Protein AF-A0AAW8H2Y0-F1 (afdb_monomer_lite)

Sequence (176 aa):
FNEPEAVLILVKSDETHNHSVLFNRVRDLTAEIWFGRRLGQDAAPEKLGVDRALPFDEIDEQLHLLFNGLDVVYHAQGEYAYADQIVYSALDILRRGFRKNLRAPATLTDWRPWLHEMRLFKSAEEIEAIRRAGEISAMAHTRAMQKCRPGMFEYQLEGEILHEFIRHGARFPAYN

Foldseek 3Di:
DDDPLKDKDWDDPDPVDIFIEMADAAFDPVCCVPPNGDCHFVNCCVVVVGPGYDHSVCLLVCVLVSQFPDQEDADQPPPDPVRNVSVVSSQVCQVVCVVVVGHGHPYYHHCCVVVVVVVVDDDPVRVVVVVLVVVLQVVLVVQLVVPDDPPDDPVVSVVSSCVSCVVSVNNDDPDD

Structure (mmCIF, N/CA/C/O backbone):
data_AF-A0AAW8H2Y0-F1
#
_entry.id   AF-A0AAW8H2Y0-F1
#
loop_
_atom_site.group_PDB
_atom_site.id
_atom_site.type_symbol
_atom_site.label_atom_id
_atom_site.label_alt_id
_atom_site.label_comp_id
_atom_site.label_asym_id
_atom_site.label_entity_id
_atom_site.label_seq_id
_atom_site.pdbx_PDB_ins_code
_atom_site.Cartn_x
_atom_site.Cartn_y
_atom_site.Cartn_z
_atom_site.occupancy
_atom_site.B_iso_or_equiv
_atom_site.auth_seq_id
_atom_site.auth_comp_id
_atom_site.auth_asym_id
_atom_site.auth_atom_id
_atom_site.pdbx_PDB_model_num
ATOM 1 N N . PHE A 1 1 ? -0.753 -6.568 2.310 1.00 94.69 1 PHE A N 1
ATOM 2 C CA . PHE A 1 1 ? 0.708 -6.527 2.517 1.00 94.69 1 PHE A CA 1
ATOM 3 C C . PHE A 1 1 ? 1.016 -5.321 3.404 1.00 94.69 1 PHE A C 1
ATOM 5 O O . PHE A 1 1 ? 0.457 -4.271 3.130 1.00 94.69 1 PHE A O 1
ATOM 12 N N . ASN A 1 2 ? 1.761 -5.483 4.505 1.00 95.12 2 ASN A N 1
ATOM 13 C CA . ASN A 1 2 ? 1.917 -4.454 5.553 1.00 95.12 2 ASN A CA 1
ATOM 14 C C . ASN A 1 2 ? 3.390 -4.291 5.973 1.00 95.12 2 ASN A C 1
ATOM 16 O O . ASN A 1 2 ? 3.714 -4.329 7.158 1.00 95.12 2 ASN A O 1
ATOM 20 N N . GLU A 1 3 ? 4.287 -4.194 4.994 1.00 95.81 3 GLU A N 1
ATOM 21 C CA . GLU A 1 3 ? 5.706 -3.918 5.220 1.00 95.81 3 GLU A CA 1
ATOM 22 C C . GLU A 1 3 ? 6.112 -2.618 4.504 1.00 95.81 3 GLU A C 1
ATOM 24 O O . GLU A 1 3 ? 5.585 -2.349 3.422 1.00 95.81 3 GLU A O 1
ATOM 29 N N . PRO A 1 4 ? 7.024 -1.814 5.086 1.00 95.62 4 PRO A N 1
ATOM 30 C CA . PRO A 1 4 ? 7.624 -0.667 4.406 1.00 95.62 4 PRO A CA 1
ATOM 31 C C . PRO A 1 4 ? 8.641 -1.121 3.345 1.00 95.62 4 PRO A C 1
ATOM 33 O O . PRO A 1 4 ? 8.945 -2.312 3.253 1.00 95.62 4 PRO A O 1
ATOM 36 N N . GLU A 1 5 ? 9.198 -0.158 2.598 1.00 96.44 5 GLU A N 1
ATOM 37 C CA . GLU A 1 5 ? 10.197 -0.401 1.538 1.00 96.44 5 GLU A CA 1
ATOM 38 C C . GLU A 1 5 ? 9.694 -1.434 0.528 1.00 96.44 5 GLU A C 1
ATOM 40 O O . GLU A 1 5 ? 10.246 -2.524 0.347 1.00 96.44 5 GLU A O 1
ATOM 45 N N . ALA A 1 6 ? 8.565 -1.089 -0.089 1.00 97.94 6 ALA A N 1
ATOM 46 C CA . ALA A 1 6 ? 7.944 -1.915 -1.098 1.00 97.94 6 ALA A CA 1
ATOM 47 C C . ALA A 1 6 ? 7.206 -1.091 -2.149 1.00 97.94 6 ALA A C 1
ATOM 49 O O . ALA A 1 6 ? 6.600 -0.065 -1.839 1.00 97.94 6 ALA A O 1
ATOM 50 N N . VAL A 1 7 ? 7.235 -1.574 -3.389 1.00 98.31 7 VAL A N 1
ATOM 51 C CA . VAL A 1 7 ? 6.603 -0.937 -4.549 1.00 98.31 7 VAL A CA 1
ATOM 52 C C . VAL A 1 7 ? 5.968 -2.018 -5.413 1.00 98.31 7 VAL A C 1
ATOM 54 O O . VAL A 1 7 ? 6.638 -2.964 -5.816 1.00 98.31 7 VAL A O 1
ATOM 57 N N . LEU A 1 8 ? 4.678 -1.874 -5.713 1.00 98.56 8 LEU A N 1
ATOM 58 C CA . LEU A 1 8 ? 3.986 -2.717 -6.686 1.00 98.56 8 LEU A CA 1
ATOM 59 C C . LEU A 1 8 ? 4.024 -2.042 -8.058 1.00 98.56 8 LEU A C 1
ATOM 61 O O . LEU A 1 8 ? 3.570 -0.909 -8.205 1.00 98.56 8 LEU A O 1
ATOM 65 N N . ILE A 1 9 ? 4.517 -2.762 -9.060 1.00 98.19 9 ILE A N 1
ATOM 66 C CA . ILE A 1 9 ? 4.506 -2.359 -10.463 1.00 98.19 9 ILE A CA 1
ATOM 67 C C . ILE A 1 9 ? 3.529 -3.259 -11.213 1.00 98.19 9 ILE A C 1
ATOM 69 O O . ILE A 1 9 ? 3.671 -4.480 -11.207 1.00 98.19 9 ILE A O 1
ATOM 73 N N . LEU A 1 10 ? 2.547 -2.651 -11.874 1.00 98.31 10 LEU A N 1
ATOM 74 C CA . LEU A 1 10 ? 1.628 -3.334 -12.780 1.00 98.31 10 LEU A CA 1
ATOM 75 C C . LEU A 1 10 ? 1.994 -2.947 -14.211 1.00 98.31 10 LEU A C 1
ATOM 77 O O . LEU A 1 10 ? 1.922 -1.774 -14.579 1.00 98.31 10 LEU A O 1
ATOM 81 N N . VAL A 1 11 ? 2.406 -3.928 -15.008 1.00 97.88 11 VAL A N 1
ATOM 82 C CA . VAL A 1 11 ? 2.836 -3.728 -16.392 1.00 97.88 11 VAL A CA 1
ATOM 83 C C . VAL A 1 11 ? 1.761 -4.273 -17.319 1.00 97.88 11 VAL A C 1
ATOM 85 O O . VAL A 1 11 ? 1.481 -5.469 -17.318 1.00 97.88 11 VAL A O 1
ATOM 88 N N . LYS A 1 12 ? 1.180 -3.400 -18.143 1.00 97.69 12 LYS A N 1
ATOM 89 C CA . LYS A 1 12 ? 0.314 -3.788 -19.261 1.00 97.69 12 LYS A CA 1
ATOM 90 C C . LYS A 1 12 ? 1.133 -3.707 -20.546 1.00 97.69 12 LYS A C 1
ATOM 92 O O . LYS A 1 12 ? 1.482 -2.610 -20.973 1.00 97.69 12 LYS A O 1
ATOM 97 N N . SER A 1 13 ? 1.468 -4.855 -21.129 1.00 93.69 13 SER A N 1
ATOM 98 C CA . SER A 1 13 ? 2.221 -4.924 -22.387 1.00 93.69 13 SER A CA 1
ATOM 99 C C . SER A 1 13 ? 1.303 -4.712 -23.590 1.00 93.69 13 SER A C 1
ATOM 101 O O . SER A 1 13 ? 1.642 -3.961 -24.498 1.00 93.69 13 SER A O 1
ATOM 103 N N . ASP A 1 14 ? 0.128 -5.339 -23.568 1.00 94.19 14 ASP A N 1
ATOM 104 C CA . ASP A 1 14 ? -0.941 -5.149 -24.548 1.00 94.19 14 ASP A CA 1
ATOM 105 C C . ASP A 1 14 ? -2.317 -5.428 -23.907 1.00 94.19 14 ASP A C 1
ATOM 107 O O . ASP A 1 14 ? -2.441 -5.520 -22.685 1.00 94.19 14 ASP A O 1
ATOM 111 N N . GLU A 1 15 ? -3.381 -5.515 -24.710 1.00 94.00 15 GLU A N 1
ATOM 112 C CA . GLU A 1 15 ? -4.750 -5.755 -24.221 1.00 94.00 15 GLU A CA 1
ATOM 113 C C . GLU A 1 15 ? -4.963 -7.135 -23.579 1.00 94.00 15 GLU A C 1
ATOM 115 O O . GLU A 1 15 ? -5.893 -7.315 -22.796 1.00 94.00 15 GLU A O 1
ATOM 120 N N . THR A 1 16 ? -4.105 -8.103 -23.886 1.00 96.12 16 THR A N 1
ATOM 121 C CA . THR A 1 16 ? -4.200 -9.494 -23.425 1.00 96.12 16 THR A CA 1
ATOM 122 C C . THR A 1 16 ? -3.083 -9.892 -22.466 1.00 96.12 16 THR A C 1
ATOM 124 O O . THR A 1 16 ? -3.269 -10.802 -21.661 1.00 96.12 16 THR A O 1
ATOM 127 N N . HIS A 1 17 ? -1.949 -9.192 -22.500 1.00 95.81 17 HIS A N 1
ATOM 128 C CA . HIS A 1 17 ? -0.770 -9.505 -21.706 1.00 95.81 17 HIS A CA 1
ATOM 129 C C . HIS A 1 17 ? -0.483 -8.403 -20.691 1.00 95.81 17 HIS A C 1
ATOM 131 O O . HIS A 1 17 ? -0.169 -7.257 -21.026 1.00 95.81 17 HIS A O 1
ATOM 137 N N . ASN A 1 18 ? -0.548 -8.786 -19.422 1.00 97.31 18 ASN A N 1
ATOM 138 C CA . ASN A 1 18 ? -0.138 -7.977 -18.287 1.00 97.31 18 ASN A CA 1
ATOM 139 C C . ASN A 1 18 ? 0.585 -8.860 -17.266 1.00 97.31 18 ASN A C 1
ATOM 141 O O . ASN A 1 18 ? 0.428 -10.079 -17.281 1.00 97.31 18 ASN A O 1
ATOM 145 N N . HIS A 1 19 ? 1.407 -8.242 -16.427 1.00 97.62 19 HIS A N 1
ATOM 146 C CA . HIS A 1 19 ? 2.061 -8.907 -15.307 1.00 97.62 19 HIS A CA 1
ATOM 147 C C . HIS A 1 19 ? 2.366 -7.908 -14.188 1.00 97.62 19 HIS A C 1
ATOM 149 O O . HIS A 1 19 ? 2.331 -6.689 -14.372 1.00 97.62 19 HIS A O 1
ATOM 155 N N . SER A 1 20 ? 2.683 -8.437 -13.018 1.00 98.44 20 SER A N 1
ATOM 156 C CA . SER A 1 20 ? 2.911 -7.709 -11.780 1.00 98.44 20 SER A CA 1
ATOM 157 C C . SER A 1 20 ? 4.293 -8.017 -11.207 1.00 98.44 20 SER A C 1
ATOM 159 O O . SER A 1 20 ? 4.752 -9.161 -11.181 1.00 98.44 20 SER A O 1
ATOM 161 N N . VAL A 1 21 ? 4.974 -6.974 -10.742 1.00 98.50 21 VAL A N 1
ATOM 162 C CA . VAL A 1 21 ? 6.283 -7.072 -10.097 1.00 98.50 21 VAL A CA 1
ATOM 163 C C . VAL A 1 21 ? 6.215 -6.360 -8.755 1.00 98.50 21 VAL A C 1
ATOM 165 O O . VAL A 1 21 ? 5.884 -5.178 -8.695 1.00 98.50 21 VAL A O 1
ATOM 168 N N . LEU A 1 22 ? 6.536 -7.065 -7.674 1.00 98.69 22 LEU A N 1
ATOM 169 C CA . LEU A 1 22 ? 6.661 -6.481 -6.342 1.00 98.69 22 LEU A CA 1
ATOM 170 C C . LEU A 1 22 ? 8.134 -6.272 -5.994 1.00 98.69 22 LEU A C 1
ATOM 172 O O . LEU A 1 22 ? 8.886 -7.233 -5.904 1.00 98.69 22 LEU A O 1
ATOM 176 N N . PHE A 1 23 ? 8.536 -5.041 -5.710 1.00 98.62 23 PHE A N 1
ATOM 177 C CA . PHE A 1 23 ? 9.766 -4.778 -4.972 1.00 98.62 23 PHE A CA 1
ATOM 178 C C . PHE A 1 23 ? 9.453 -4.849 -3.479 1.00 98.62 23 PHE A C 1
ATOM 180 O O . PHE A 1 23 ? 8.510 -4.200 -3.032 1.00 98.62 23 PHE A O 1
ATOM 187 N N . ASN A 1 24 ? 10.201 -5.638 -2.711 1.00 98.31 24 ASN A N 1
ATOM 188 C CA . ASN A 1 24 ? 10.084 -5.710 -1.253 1.00 98.31 24 ASN A CA 1
ATOM 189 C C . ASN A 1 24 ? 11.433 -6.037 -0.600 1.00 98.31 24 ASN A C 1
ATOM 191 O O . ASN A 1 24 ? 12.375 -6.474 -1.258 1.00 98.31 24 ASN A O 1
ATOM 195 N N . ARG A 1 25 ? 11.544 -5.826 0.713 1.00 97.19 25 ARG A N 1
ATOM 196 C CA . ARG A 1 25 ? 12.776 -6.123 1.459 1.00 97.19 25 ARG A CA 1
ATOM 197 C C . ARG A 1 25 ? 13.162 -7.598 1.364 1.00 97.19 25 ARG A C 1
ATOM 199 O O . ARG A 1 25 ? 12.315 -8.489 1.469 1.00 97.19 25 ARG A O 1
ATOM 206 N N . VAL A 1 26 ? 14.460 -7.852 1.225 1.00 95.69 26 VAL A N 1
ATOM 207 C CA . VAL A 1 26 ? 15.030 -9.205 1.257 1.00 95.69 26 VAL A CA 1
ATOM 208 C C . VAL A 1 26 ? 14.922 -9.785 2.665 1.00 95.69 26 VAL A C 1
ATOM 210 O O . VAL A 1 26 ? 14.954 -9.054 3.666 1.00 95.69 26 VAL A O 1
ATOM 213 N N . ARG A 1 27 ? 14.791 -11.111 2.748 1.00 91.81 27 ARG A N 1
ATOM 214 C CA . ARG A 1 27 ? 14.926 -11.825 4.019 1.00 91.81 27 ARG A CA 1
ATOM 215 C C . ARG A 1 27 ? 16.343 -11.675 4.549 1.00 91.81 27 ARG A C 1
ATOM 217 O O . ARG A 1 27 ? 17.312 -11.931 3.846 1.00 91.81 27 ARG A O 1
ATOM 224 N N . ASP A 1 28 ? 16.447 -11.307 5.812 1.00 90.00 28 ASP A N 1
ATOM 225 C CA . ASP A 1 28 ? 17.718 -11.176 6.509 1.00 90.00 28 ASP A CA 1
ATOM 226 C C . ASP A 1 28 ? 17.532 -11.777 7.895 1.00 90.00 28 ASP A C 1
ATOM 228 O O . ASP A 1 28 ? 16.767 -11.256 8.706 1.00 90.00 28 ASP A O 1
ATOM 232 N N . LEU A 1 29 ? 18.219 -12.891 8.160 1.00 84.62 29 LEU A N 1
ATOM 233 C CA . LEU A 1 29 ? 18.096 -13.619 9.420 1.00 84.62 29 LEU A CA 1
ATOM 234 C C . LEU A 1 29 ? 18.408 -12.726 10.626 1.00 84.62 29 LEU A C 1
ATOM 236 O O . LEU A 1 29 ? 17.728 -12.818 11.644 1.00 84.62 29 LEU A O 1
ATOM 240 N N . THR A 1 30 ? 19.409 -11.852 10.509 1.00 85.44 30 THR A N 1
ATOM 241 C CA . THR A 1 30 ? 19.794 -10.947 11.592 1.00 85.44 30 THR A CA 1
ATOM 242 C C . THR A 1 30 ? 18.703 -9.907 11.800 1.00 85.44 30 THR A C 1
ATOM 244 O O . THR A 1 30 ? 18.235 -9.732 12.921 1.00 85.44 30 THR A O 1
ATOM 247 N N . ALA A 1 31 ? 18.234 -9.258 10.732 1.00 80.88 31 ALA A N 1
ATOM 248 C CA . ALA A 1 31 ? 17.176 -8.255 10.834 1.00 80.88 31 ALA A CA 1
ATOM 249 C C . ALA A 1 31 ? 15.839 -8.846 11.318 1.00 80.88 31 ALA A C 1
ATOM 251 O O . ALA A 1 31 ? 15.132 -8.198 12.087 1.00 80.88 31 ALA A O 1
ATOM 252 N N . GLU A 1 32 ? 15.499 -10.075 10.917 1.00 88.19 32 GLU A N 1
ATOM 253 C CA . GLU A 1 32 ? 14.258 -10.750 11.313 1.00 88.19 32 GLU A CA 1
ATOM 254 C C . GLU A 1 32 ? 14.205 -11.059 12.817 1.00 88.19 32 GLU A C 1
ATOM 256 O O . GLU A 1 32 ? 13.118 -11.040 13.402 1.00 88.19 32 GLU A O 1
ATOM 261 N N . ILE A 1 33 ? 15.361 -11.289 13.457 1.00 86.94 33 ILE A N 1
ATOM 262 C CA . ILE A 1 33 ? 15.462 -11.476 14.914 1.00 86.94 33 ILE A CA 1
ATOM 263 C C . ILE A 1 33 ? 15.061 -10.196 15.664 1.00 86.94 33 ILE A C 1
ATOM 265 O O . ILE A 1 33 ? 14.413 -10.281 16.706 1.00 86.94 33 ILE A O 1
ATOM 269 N N . TRP A 1 34 ? 15.415 -9.019 15.138 1.00 87.94 34 TRP A N 1
ATOM 270 C CA . TRP A 1 34 ? 15.209 -7.736 15.823 1.00 87.94 34 TRP A CA 1
ATOM 271 C C . TRP A 1 34 ? 13.910 -7.026 15.434 1.00 87.94 34 TRP A C 1
ATOM 273 O O . TRP A 1 34 ? 13.238 -6.458 16.292 1.00 87.94 34 TRP A O 1
ATOM 283 N N . PHE A 1 35 ? 13.548 -7.045 14.150 1.00 83.94 35 PHE A N 1
ATOM 284 C CA . PHE A 1 35 ? 12.491 -6.195 13.583 1.00 83.94 35 PHE A CA 1
ATOM 285 C C . PHE A 1 35 ? 11.272 -6.977 13.080 1.00 83.94 35 PHE A C 1
ATOM 287 O O . PHE A 1 35 ? 10.333 -6.386 12.545 1.00 83.94 35 PHE A O 1
ATOM 294 N N . GLY A 1 36 ? 11.266 -8.297 13.275 1.00 87.44 36 GLY A N 1
ATOM 295 C CA . GLY A 1 36 ? 10.199 -9.184 12.834 1.00 87.44 36 GLY A CA 1
ATOM 296 C C . GLY A 1 36 ? 10.412 -9.740 11.427 1.00 87.44 36 GLY A C 1
ATOM 297 O O . GLY A 1 36 ? 11.267 -9.298 10.661 1.00 87.44 36 GLY A O 1
ATOM 298 N N . ARG A 1 37 ? 9.616 -10.763 11.103 1.00 89.81 37 ARG A N 1
ATOM 299 C CA . ARG A 1 37 ? 9.725 -11.520 9.850 1.00 89.81 37 ARG A CA 1
ATOM 300 C C . ARG A 1 37 ? 9.438 -10.642 8.634 1.00 89.81 37 ARG A C 1
ATOM 302 O O . ARG A 1 37 ? 8.538 -9.807 8.678 1.00 89.81 37 ARG A O 1
ATOM 309 N N . ARG A 1 38 ? 10.153 -10.915 7.544 1.00 94.38 38 ARG A N 1
ATOM 310 C CA . ARG A 1 38 ? 9.918 -10.342 6.216 1.00 94.38 38 ARG A CA 1
ATOM 311 C C . ARG A 1 38 ? 9.366 -11.419 5.293 1.00 94.38 38 ARG A C 1
ATOM 313 O O . ARG A 1 38 ? 9.761 -12.580 5.405 1.00 94.38 38 ARG A O 1
ATOM 320 N N . LEU A 1 39 ? 8.472 -11.046 4.380 1.00 95.94 39 LEU A N 1
ATOM 321 C CA . LEU A 1 39 ? 7.924 -11.987 3.402 1.00 95.94 39 LEU A CA 1
ATOM 322 C C . LEU A 1 39 ? 9.001 -12.510 2.436 1.00 95.94 39 LEU A C 1
ATOM 324 O O . LEU A 1 39 ? 9.035 -13.704 2.148 1.00 95.94 39 LEU A O 1
ATOM 328 N N . GLY A 1 40 ? 9.900 -11.631 1.980 1.00 96.25 40 GLY A N 1
ATOM 329 C CA . GLY A 1 40 ? 10.935 -11.969 1.003 1.00 96.25 40 GLY A CA 1
ATOM 330 C C . GLY A 1 40 ? 10.415 -12.165 -0.419 1.00 96.25 40 GLY A C 1
ATOM 331 O O . GLY A 1 40 ? 9.214 -12.067 -0.673 1.00 96.25 40 GLY A O 1
ATOM 332 N N . GLN A 1 41 ? 11.336 -12.438 -1.342 1.00 98.00 41 GLN A N 1
ATOM 333 C CA . GLN A 1 41 ? 11.047 -12.588 -2.770 1.00 98.00 41 GLN A CA 1
ATOM 334 C C . GLN A 1 41 ? 10.469 -13.968 -3.091 1.00 98.00 41 GLN A C 1
ATOM 336 O O . GLN A 1 41 ? 9.531 -14.057 -3.871 1.00 98.00 41 GLN A O 1
ATOM 341 N N . ASP A 1 42 ? 10.961 -15.030 -2.449 1.00 97.19 42 ASP A N 1
ATOM 342 C CA . ASP A 1 42 ? 10.552 -16.405 -2.772 1.00 97.19 42 ASP A CA 1
ATOM 343 C C . ASP A 1 42 ? 9.072 -16.671 -2.461 1.00 97.19 42 ASP A C 1
ATOM 345 O O . ASP A 1 42 ? 8.367 -17.303 -3.244 1.00 97.19 42 ASP A O 1
ATOM 349 N N . ALA A 1 43 ? 8.580 -16.172 -1.322 1.00 97.19 43 ALA A N 1
ATOM 350 C CA . ALA A 1 43 ? 7.209 -16.414 -0.871 1.00 97.19 43 ALA A CA 1
ATOM 351 C C . ALA A 1 43 ? 6.204 -15.362 -1.370 1.00 97.19 43 ALA A C 1
ATOM 353 O O . ALA A 1 43 ? 4.994 -15.584 -1.292 1.00 97.19 43 ALA A O 1
ATOM 354 N N . ALA A 1 44 ? 6.670 -14.204 -1.847 1.00 97.88 44 ALA A N 1
ATOM 355 C CA . ALA A 1 44 ? 5.792 -13.110 -2.252 1.00 97.88 44 ALA A CA 1
ATOM 356 C C . ALA A 1 44 ? 4.855 -13.458 -3.425 1.00 97.88 44 ALA A C 1
ATOM 358 O O . ALA A 1 44 ? 3.666 -13.154 -3.290 1.00 97.88 44 ALA A O 1
ATOM 359 N N . PRO A 1 45 ? 5.313 -14.116 -4.512 1.00 98.06 45 PRO A N 1
ATOM 360 C CA . PRO A 1 45 ? 4.453 -14.493 -5.631 1.00 98.06 45 PRO A CA 1
ATOM 361 C C . PRO A 1 45 ? 3.240 -15.314 -5.204 1.00 98.06 45 PRO A C 1
ATOM 363 O O . PRO A 1 45 ? 2.103 -14.911 -5.436 1.00 98.06 45 PRO A O 1
ATOM 366 N N . GLU A 1 46 ? 3.468 -16.409 -4.476 1.00 98.12 46 GLU A N 1
ATOM 367 C CA . GLU A 1 46 ? 2.390 -17.277 -3.997 1.00 98.12 46 GLU A CA 1
ATOM 368 C C . GLU A 1 46 ? 1.501 -16.557 -2.974 1.00 98.12 46 GLU A C 1
ATOM 370 O O . GLU A 1 46 ? 0.274 -16.621 -3.041 1.00 98.12 46 GLU A O 1
ATOM 375 N N . LYS A 1 47 ? 2.106 -15.842 -2.016 1.00 97.62 47 LYS A N 1
ATOM 376 C CA . LYS A 1 47 ? 1.360 -15.271 -0.891 1.00 97.62 47 LYS A CA 1
ATOM 377 C C . LYS A 1 47 ? 0.485 -14.083 -1.283 1.00 97.62 47 LYS A C 1
ATOM 379 O O . LYS A 1 47 ? -0.533 -13.849 -0.628 1.00 97.62 47 LYS A O 1
ATOM 384 N N . LEU A 1 48 ? 0.919 -13.298 -2.266 1.00 97.88 48 LEU A N 1
ATOM 385 C CA . LEU A 1 48 ? 0.275 -12.046 -2.667 1.00 97.88 48 LEU A CA 1
ATOM 386 C C . LEU A 1 48 ? -0.369 -12.118 -4.054 1.00 97.88 48 LEU A C 1
ATOM 388 O O . LEU A 1 48 ? -1.066 -11.177 -4.421 1.00 97.88 48 LEU A O 1
ATOM 392 N N . GLY A 1 49 ? -0.157 -13.207 -4.798 1.00 97.75 49 GLY A N 1
ATOM 393 C CA . GLY A 1 49 ? -0.676 -13.365 -6.154 1.00 97.75 49 GLY A CA 1
ATOM 394 C C . GLY A 1 49 ? -0.003 -12.435 -7.162 1.00 97.75 49 GLY A C 1
ATOM 395 O O . GLY A 1 49 ? -0.672 -11.959 -8.073 1.00 97.75 49 GLY A O 1
ATOM 396 N N . VAL A 1 50 ? 1.287 -12.136 -6.971 1.00 98.44 50 VAL A N 1
ATOM 397 C CA . VAL A 1 50 ? 2.089 -11.374 -7.942 1.00 98.44 50 VAL A CA 1
ATOM 398 C C . VAL A 1 50 ? 2.904 -12.319 -8.818 1.00 98.44 50 VAL A C 1
ATOM 400 O O . VAL A 1 50 ? 3.272 -13.405 -8.380 1.00 98.44 50 VAL A O 1
ATOM 403 N N . ASP A 1 51 ? 3.231 -11.910 -10.040 1.00 98.31 51 ASP A N 1
ATOM 404 C CA . ASP A 1 51 ? 3.958 -12.777 -10.976 1.00 98.31 51 ASP A CA 1
ATOM 405 C C . ASP A 1 51 ? 5.439 -12.887 -10.608 1.00 98.31 51 ASP A C 1
ATOM 407 O O . ASP A 1 51 ? 6.058 -13.942 -10.763 1.00 98.31 51 ASP A O 1
ATOM 411 N N . ARG A 1 52 ? 6.034 -11.789 -10.123 1.00 97.75 52 ARG A N 1
ATOM 412 C CA . ARG A 1 52 ? 7.448 -11.720 -9.733 1.00 97.75 52 ARG A CA 1
ATOM 413 C C . ARG A 1 52 ? 7.649 -10.840 -8.506 1.00 97.75 52 ARG A C 1
ATOM 415 O O . ARG A 1 52 ? 6.936 -9.858 -8.310 1.00 97.75 52 ARG A O 1
ATOM 422 N N . ALA A 1 53 ? 8.680 -11.150 -7.726 1.00 98.44 53 ALA A N 1
ATOM 423 C CA . ALA A 1 53 ? 9.158 -10.292 -6.650 1.00 98.44 53 ALA A CA 1
ATOM 424 C C . ALA A 1 53 ? 10.668 -10.051 -6.771 1.00 98.44 53 ALA A C 1
ATOM 426 O O . ALA A 1 53 ? 11.407 -10.953 -7.164 1.00 98.44 53 ALA A O 1
ATOM 427 N N . LEU A 1 54 ? 11.111 -8.834 -6.456 1.00 98.31 54 LEU A N 1
ATOM 428 C CA . LEU A 1 54 ? 12.496 -8.377 -6.552 1.00 98.31 54 LEU A CA 1
ATOM 429 C C . LEU A 1 54 ? 12.929 -7.668 -5.254 1.00 98.31 54 LEU A C 1
ATOM 431 O O . LEU A 1 54 ? 12.081 -7.133 -4.530 1.00 98.31 54 LEU A O 1
ATOM 435 N N . PRO A 1 55 ? 14.232 -7.651 -4.934 1.00 98.19 55 PRO A N 1
ATOM 436 C CA . PRO A 1 55 ? 14.767 -6.879 -3.815 1.00 98.19 55 PRO A CA 1
ATOM 437 C C . PRO A 1 55 ? 14.498 -5.380 -3.962 1.00 98.19 55 PRO A C 1
ATOM 439 O O . PRO A 1 55 ? 14.798 -4.796 -4.999 1.00 98.19 55 PRO A O 1
ATOM 442 N N . PHE A 1 56 ? 13.977 -4.736 -2.914 1.00 98.19 56 PHE A N 1
ATOM 443 C CA . PHE A 1 56 ? 13.778 -3.281 -2.908 1.00 98.19 56 PHE A CA 1
ATOM 444 C C . PHE A 1 56 ? 15.088 -2.508 -3.118 1.00 98.19 56 PHE A C 1
ATOM 446 O O . PHE A 1 56 ? 15.088 -1.515 -3.836 1.00 98.19 56 PHE A O 1
ATOM 453 N N . ASP A 1 57 ? 16.204 -3.005 -2.586 1.00 97.12 57 ASP A N 1
ATOM 454 C CA . ASP A 1 57 ? 17.524 -2.372 -2.726 1.00 97.12 57 ASP A CA 1
ATOM 455 C C . ASP A 1 57 ? 18.025 -2.331 -4.185 1.00 97.12 57 ASP A C 1
ATOM 457 O O . ASP A 1 57 ? 18.897 -1.536 -4.518 1.00 97.12 57 ASP A O 1
ATOM 461 N N . GLU A 1 58 ? 17.453 -3.151 -5.074 1.00 97.50 58 GLU A N 1
ATOM 462 C CA . GLU A 1 58 ? 17.779 -3.182 -6.506 1.00 97.50 58 GLU A CA 1
ATOM 463 C C . GLU A 1 58 ? 16.849 -2.290 -7.351 1.00 97.50 58 GLU A C 1
ATOM 465 O O . GLU A 1 58 ? 16.960 -2.259 -8.579 1.00 97.50 58 GLU A O 1
ATOM 470 N N . ILE A 1 59 ? 15.905 -1.562 -6.740 1.00 97.94 59 ILE A N 1
ATOM 471 C CA . ILE A 1 59 ? 14.871 -0.827 -7.486 1.00 97.94 59 ILE A CA 1
ATOM 472 C C . ILE A 1 59 ? 15.456 0.216 -8.446 1.00 97.94 59 ILE A C 1
ATOM 474 O O . ILE A 1 59 ? 14.985 0.326 -9.580 1.00 97.94 59 ILE A O 1
ATOM 478 N N . ASP A 1 60 ? 16.520 0.916 -8.053 1.00 95.94 60 ASP A N 1
ATOM 479 C CA . ASP A 1 60 ? 17.176 1.925 -8.894 1.00 95.94 60 ASP A CA 1
ATOM 480 C C . ASP A 1 60 ? 17.848 1.299 -10.134 1.00 95.94 60 ASP A C 1
ATOM 482 O O . ASP A 1 60 ? 17.909 1.906 -11.211 1.00 95.94 60 ASP A O 1
ATOM 486 N N . GLU A 1 61 ? 18.288 0.044 -10.021 1.00 95.19 61 GLU A N 1
ATOM 487 C CA . GLU A 1 61 ? 18.924 -0.716 -11.098 1.00 95.19 61 GLU A CA 1
ATOM 488 C C . GLU A 1 61 ? 17.910 -1.429 -12.003 1.00 95.19 61 GLU A C 1
ATOM 490 O O . GLU A 1 61 ? 18.190 -1.666 -13.177 1.00 95.19 61 GLU A O 1
ATOM 495 N N . GLN A 1 62 ? 16.721 -1.751 -11.493 1.00 96.88 62 GLN A N 1
ATOM 496 C CA . GLN A 1 62 ? 15.734 -2.567 -12.209 1.00 96.88 62 GLN A CA 1
ATOM 497 C C . GLN A 1 62 ? 14.584 -1.747 -12.805 1.00 96.88 62 GLN A C 1
ATOM 499 O O . GLN A 1 62 ? 14.077 -2.081 -13.877 1.00 96.88 62 GLN A O 1
ATOM 504 N N . LEU A 1 63 ? 14.152 -0.660 -12.156 1.00 97.38 63 LEU A N 1
ATOM 505 C CA . LEU A 1 63 ? 12.914 0.033 -12.533 1.00 97.38 63 LEU A CA 1
ATOM 506 C C . LEU A 1 63 ? 12.969 0.619 -13.948 1.00 97.38 63 LEU A C 1
ATOM 508 O O . LEU A 1 63 ? 12.006 0.520 -14.708 1.00 97.38 63 LEU A O 1
ATOM 512 N N . HIS A 1 64 ? 14.111 1.187 -14.336 1.00 96.75 64 HIS A N 1
ATOM 513 C CA . HIS A 1 64 ? 14.278 1.737 -15.679 1.00 96.75 64 HIS A CA 1
ATOM 514 C C . HIS A 1 64 ? 14.180 0.651 -16.763 1.00 96.75 64 HIS A C 1
ATOM 516 O O . HIS A 1 64 ? 13.677 0.925 -17.848 1.00 96.75 64 HIS A O 1
ATOM 522 N N . LEU A 1 65 ? 14.583 -0.591 -16.470 1.00 96.25 65 LEU A N 1
ATOM 523 C CA . LEU A 1 65 ? 14.431 -1.718 -17.394 1.00 96.25 65 LEU A CA 1
ATOM 524 C C . LEU A 1 65 ? 12.955 -2.076 -17.601 1.00 96.25 65 LEU A C 1
ATOM 526 O O . LEU A 1 65 ? 12.563 -2.370 -18.726 1.00 96.25 65 LEU A O 1
ATOM 530 N N . LEU A 1 66 ? 12.136 -1.988 -16.546 1.00 96.19 66 LEU A N 1
ATOM 531 C CA . LEU A 1 66 ? 10.686 -2.203 -16.628 1.00 96.19 66 LEU A CA 1
ATOM 532 C C . LEU A 1 66 ? 9.970 -1.083 -17.397 1.00 96.19 66 LEU A C 1
ATOM 534 O O . LEU A 1 66 ? 8.977 -1.337 -18.070 1.00 96.19 66 LEU A O 1
ATOM 538 N N . PHE A 1 67 ? 10.466 0.153 -17.310 1.00 96.38 67 PHE A N 1
ATOM 539 C CA . PHE A 1 67 ? 9.898 1.304 -18.023 1.00 96.38 67 PHE A CA 1
ATOM 540 C C . PHE A 1 67 ? 10.338 1.400 -19.487 1.00 96.38 67 PHE A C 1
ATOM 542 O O . PHE A 1 67 ? 9.688 2.088 -20.277 1.00 96.38 67 PHE A O 1
ATOM 549 N N . ASN A 1 68 ? 11.455 0.766 -19.849 1.00 96.81 68 ASN A N 1
ATOM 550 C CA . ASN A 1 68 ? 12.068 0.937 -21.157 1.00 96.81 68 ASN A CA 1
ATOM 551 C C . ASN A 1 68 ? 11.112 0.547 -22.293 1.00 96.81 68 ASN A C 1
ATOM 553 O O . ASN A 1 68 ? 10.670 -0.595 -22.387 1.00 96.81 68 ASN A O 1
ATOM 557 N N . GLY A 1 69 ? 10.841 1.490 -23.193 1.00 95.12 69 GLY A N 1
ATOM 558 C CA . GLY A 1 69 ? 9.999 1.258 -24.366 1.00 95.12 69 GLY A CA 1
ATOM 559 C C . GLY A 1 69 ? 8.491 1.324 -24.115 1.00 95.12 69 GLY A C 1
ATOM 560 O O . GLY A 1 69 ? 7.747 1.235 -25.088 1.00 95.12 69 GLY A O 1
ATOM 561 N N . LEU A 1 70 ? 8.038 1.533 -22.873 1.00 96.44 70 LEU A N 1
ATOM 562 C CA . LEU A 1 70 ? 6.631 1.832 -22.593 1.00 96.44 70 LEU A CA 1
ATOM 563 C C . LEU A 1 70 ? 6.276 3.255 -23.050 1.00 96.44 70 LEU A C 1
ATOM 565 O O . LEU A 1 70 ? 7.133 4.138 -23.119 1.00 96.44 70 LEU A O 1
ATOM 569 N N . ASP A 1 71 ? 4.995 3.496 -23.320 1.00 96.94 71 ASP A N 1
ATOM 570 C CA . ASP A 1 71 ? 4.514 4.820 -23.731 1.00 96.94 71 ASP A CA 1
ATOM 571 C C . ASP A 1 71 ? 4.034 5.676 -22.543 1.00 96.94 71 ASP A C 1
ATOM 573 O O . ASP A 1 71 ? 4.235 6.896 -22.539 1.00 96.94 71 ASP A O 1
ATOM 577 N N . VAL A 1 72 ? 3.452 5.042 -21.515 1.00 98.12 72 VAL A N 1
ATOM 578 C CA . VAL A 1 72 ? 2.812 5.709 -20.369 1.00 98.12 72 VAL A CA 1
ATOM 579 C C . VAL A 1 72 ? 3.294 5.116 -19.045 1.00 98.12 72 VAL A C 1
ATOM 581 O O . VAL A 1 72 ? 3.348 3.897 -18.893 1.00 98.12 72 VAL A O 1
ATOM 584 N N . VAL A 1 73 ? 3.579 5.978 -18.066 1.00 98.31 73 VAL A N 1
ATOM 585 C CA . VAL A 1 73 ? 3.768 5.600 -16.657 1.00 98.31 73 VAL A CA 1
ATOM 586 C C . VAL A 1 73 ? 2.663 6.226 -15.823 1.00 98.31 73 VAL A C 1
ATOM 588 O O . VAL A 1 73 ? 2.433 7.436 -15.877 1.00 98.31 73 VAL A O 1
ATOM 591 N N . TYR A 1 74 ? 2.004 5.397 -15.020 1.00 98.50 74 TYR A N 1
ATOM 592 C CA . TYR A 1 74 ? 1.051 5.854 -14.024 1.00 98.50 74 TYR A CA 1
ATOM 593 C C . TYR A 1 74 ? 1.763 6.015 -12.681 1.00 98.50 74 TYR A C 1
ATOM 595 O O . TYR A 1 74 ? 2.252 5.038 -12.120 1.00 98.50 74 TYR A O 1
ATOM 603 N N . HIS A 1 75 ? 1.812 7.235 -12.150 1.00 98.56 75 HIS A N 1
ATOM 604 C CA .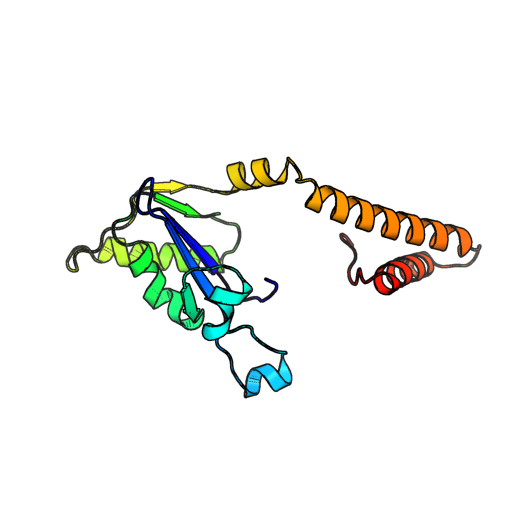 HIS A 1 75 ? 2.520 7.562 -10.910 1.00 98.56 75 HIS A CA 1
ATOM 605 C C . HIS A 1 75 ? 1.794 8.664 -10.139 1.00 98.56 75 HIS A C 1
ATOM 607 O O . HIS A 1 75 ? 1.448 9.697 -10.712 1.00 98.56 75 HIS A O 1
ATOM 613 N N . ALA A 1 76 ? 1.606 8.473 -8.833 1.00 98.50 76 ALA A N 1
ATOM 614 C CA . ALA A 1 76 ? 1.035 9.482 -7.944 1.00 98.50 76 ALA A CA 1
ATOM 615 C C . ALA A 1 76 ? 2.113 10.495 -7.545 1.00 98.50 76 ALA A C 1
ATOM 617 O O . ALA A 1 76 ? 2.635 10.483 -6.429 1.00 98.50 76 ALA A O 1
ATOM 618 N N . GLN A 1 77 ? 2.462 11.366 -8.490 1.00 98.31 77 GLN A N 1
ATOM 619 C CA . GLN A 1 77 ? 3.458 12.406 -8.274 1.00 98.31 77 GLN A CA 1
ATOM 620 C C . GLN A 1 77 ? 3.113 13.262 -7.046 1.00 98.31 77 GLN A C 1
ATOM 622 O O . GLN A 1 77 ? 1.976 13.731 -6.893 1.00 98.31 77 GLN A O 1
ATOM 627 N N . GLY A 1 78 ? 4.121 13.494 -6.202 1.00 98.06 78 GLY A N 1
ATOM 628 C CA . GLY A 1 78 ? 4.023 14.323 -5.003 1.00 98.06 78 GLY A CA 1
ATOM 629 C C . GLY A 1 78 ? 3.450 13.618 -3.773 1.00 98.06 78 GLY A C 1
ATOM 630 O O . GLY A 1 78 ? 3.367 14.251 -2.725 1.00 98.06 78 GLY A O 1
ATOM 631 N N . GLU A 1 79 ? 3.067 12.339 -3.865 1.00 97.94 79 GLU A N 1
ATOM 632 C CA . GLU A 1 79 ? 2.570 11.582 -2.706 1.00 97.94 79 GLU A CA 1
ATOM 633 C C . GLU A 1 79 ? 3.689 11.318 -1.689 1.00 97.94 79 GLU A C 1
ATOM 635 O O . GLU A 1 79 ? 3.543 11.573 -0.495 1.00 97.94 79 GLU A O 1
ATOM 640 N N . TYR A 1 80 ? 4.845 10.858 -2.176 1.00 98.19 80 TYR A N 1
ATOM 641 C CA . TYR A 1 80 ? 6.030 10.627 -1.360 1.00 98.19 80 TYR A CA 1
ATOM 642 C C . TYR A 1 80 ? 7.293 11.068 -2.097 1.00 98.19 80 TYR A C 1
ATOM 644 O O . TYR A 1 80 ? 7.565 10.613 -3.208 1.00 98.19 80 TYR A O 1
ATOM 652 N N . ALA A 1 81 ? 8.120 11.884 -1.438 1.00 98.25 81 ALA A N 1
ATOM 653 C CA . ALA A 1 81 ? 9.359 12.400 -2.022 1.00 98.25 81 ALA A CA 1
ATOM 654 C C . ALA A 1 81 ? 10.332 11.285 -2.455 1.00 98.25 81 ALA A C 1
ATOM 656 O O . ALA A 1 81 ? 10.949 11.387 -3.513 1.00 98.25 81 ALA A O 1
ATOM 657 N N . TYR A 1 82 ? 10.438 10.199 -1.675 1.00 96.88 82 TYR A N 1
ATOM 658 C CA . TYR A 1 82 ? 11.302 9.063 -2.025 1.00 96.88 82 TYR A CA 1
ATOM 659 C C . TYR A 1 82 ? 10.807 8.335 -3.287 1.00 96.88 82 TYR A C 1
ATOM 661 O O . TYR A 1 82 ? 11.611 7.933 -4.123 1.00 96.88 82 TYR A O 1
ATOM 669 N N . ALA A 1 83 ? 9.487 8.205 -3.460 1.00 98.19 83 ALA A N 1
ATOM 670 C CA . ALA A 1 83 ? 8.901 7.550 -4.625 1.00 98.19 83 ALA A CA 1
ATOM 671 C C . ALA A 1 83 ? 9.088 8.398 -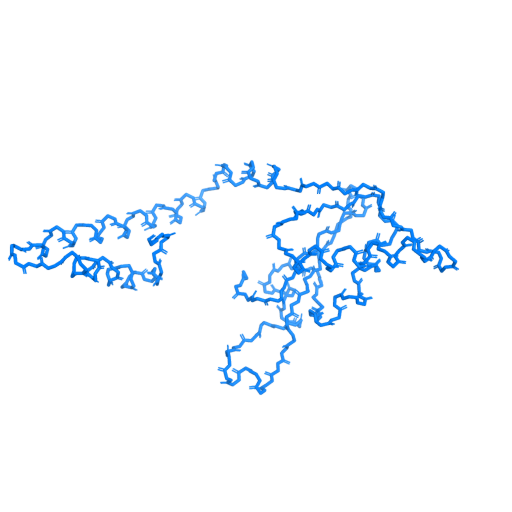5.891 1.00 98.19 83 ALA A C 1
ATOM 673 O O . ALA A 1 83 ? 9.452 7.867 -6.940 1.00 98.19 83 ALA A O 1
ATOM 674 N N . ASP A 1 84 ? 8.913 9.720 -5.781 1.00 98.38 84 ASP A N 1
ATOM 675 C CA . ASP A 1 84 ? 9.222 10.660 -6.862 1.00 98.38 84 ASP A CA 1
ATOM 676 C C . ASP A 1 84 ? 10.688 10.535 -7.297 1.00 98.38 84 ASP A C 1
ATOM 678 O O . ASP A 1 84 ? 10.976 10.442 -8.491 1.00 98.38 84 ASP A O 1
ATOM 682 N N . GLN A 1 85 ? 11.621 10.477 -6.342 1.00 98.31 85 GLN A N 1
ATOM 683 C CA . GLN A 1 85 ? 13.045 10.336 -6.640 1.00 98.31 85 GLN A CA 1
ATOM 684 C C . GLN A 1 85 ? 13.350 9.048 -7.417 1.00 98.31 85 GLN A C 1
ATOM 686 O O . GLN A 1 85 ? 14.056 9.112 -8.426 1.00 98.31 85 GLN A O 1
ATOM 691 N N . ILE A 1 86 ? 12.795 7.909 -6.995 1.00 98.12 86 ILE A N 1
ATOM 692 C CA . ILE A 1 86 ? 12.981 6.608 -7.657 1.00 98.12 86 ILE A CA 1
ATOM 693 C C . ILE A 1 86 ? 12.458 6.663 -9.104 1.00 98.12 86 ILE A C 1
ATOM 695 O O . ILE A 1 86 ? 13.181 6.353 -10.056 1.00 98.12 86 ILE A O 1
ATOM 699 N N . VAL A 1 87 ? 11.220 7.132 -9.297 1.00 98.31 87 VAL A N 1
ATOM 700 C CA . VAL A 1 87 ? 10.583 7.200 -10.624 1.00 98.31 87 VAL A CA 1
ATOM 701 C C . VAL A 1 87 ? 11.334 8.153 -11.556 1.00 98.31 87 VAL A C 1
ATOM 703 O O . VAL A 1 87 ? 11.611 7.804 -12.706 1.00 98.31 87 VAL A O 1
ATOM 706 N N . TYR A 1 88 ? 11.706 9.346 -11.086 1.00 98.12 88 TYR A N 1
ATOM 707 C CA . TYR A 1 88 ? 12.404 10.316 -11.931 1.00 98.12 88 TYR A CA 1
ATOM 708 C C . TYR A 1 88 ? 13.835 9.916 -12.258 1.00 98.12 88 TYR A C 1
ATOM 710 O O . TYR A 1 88 ? 14.278 10.189 -13.375 1.00 98.12 88 TYR A O 1
ATOM 718 N N . SER A 1 89 ? 14.526 9.231 -11.347 1.00 98.00 89 SER A N 1
ATOM 719 C CA . SER A 1 89 ? 15.854 8.672 -11.618 1.00 98.00 89 SER A CA 1
ATOM 720 C C . SER A 1 89 ? 15.780 7.636 -12.738 1.00 98.00 89 SER A C 1
ATOM 722 O O . SER A 1 89 ? 16.526 7.732 -13.714 1.00 98.00 89 SER A O 1
ATOM 724 N N . ALA A 1 90 ? 14.805 6.721 -12.683 1.00 98.06 90 ALA A N 1
ATOM 725 C CA . ALA A 1 90 ? 14.583 5.741 -13.744 1.00 98.06 90 ALA A CA 1
ATOM 726 C C . ALA A 1 90 ? 14.264 6.401 -15.101 1.00 98.06 90 ALA A C 1
ATOM 728 O O . ALA A 1 90 ? 14.830 6.028 -16.132 1.00 98.06 90 ALA A O 1
ATOM 729 N N . LEU A 1 91 ? 13.404 7.426 -15.115 1.00 97.75 91 LEU A N 1
ATOM 730 C CA . LEU A 1 91 ? 13.073 8.166 -16.337 1.00 97.75 91 LEU A CA 1
ATOM 731 C C . LEU A 1 91 ? 14.274 8.944 -16.902 1.00 97.75 91 LEU A C 1
ATOM 733 O O . LEU A 1 91 ? 14.440 9.003 -18.121 1.00 97.75 91 LEU A O 1
ATOM 737 N N . ASP A 1 92 ? 15.118 9.538 -16.056 1.00 97.50 92 ASP A N 1
ATOM 738 C CA . ASP A 1 92 ? 16.321 10.264 -16.485 1.00 97.50 92 ASP A CA 1
ATOM 739 C C . ASP A 1 92 ? 17.374 9.325 -17.098 1.00 97.50 92 ASP A C 1
ATOM 741 O O . ASP A 1 92 ? 17.924 9.640 -18.159 1.00 97.50 92 ASP A O 1
ATOM 745 N N . ILE A 1 93 ? 17.573 8.131 -16.517 1.00 97.25 93 ILE A N 1
ATOM 746 C CA . ILE A 1 93 ? 18.420 7.071 -17.096 1.00 97.25 93 ILE A CA 1
ATOM 747 C C . ILE A 1 93 ? 17.961 6.740 -18.520 1.00 97.25 93 ILE A C 1
ATOM 749 O O . ILE A 1 93 ? 18.776 6.719 -19.448 1.00 97.25 93 ILE A O 1
ATOM 753 N N . LEU A 1 94 ? 16.654 6.539 -18.720 1.00 97.06 94 LEU A N 1
ATOM 754 C CA . LEU A 1 94 ? 16.096 6.232 -20.037 1.00 97.06 94 LEU A CA 1
ATOM 755 C C . LEU A 1 94 ? 16.256 7.394 -21.027 1.00 97.06 94 LEU A C 1
ATOM 757 O O . LEU A 1 94 ? 16.657 7.171 -22.167 1.00 97.06 94 LEU A O 1
ATOM 761 N N . ARG A 1 95 ? 16.010 8.641 -20.600 1.00 96.00 95 ARG A N 1
ATOM 762 C CA . ARG A 1 95 ? 16.144 9.841 -21.454 1.00 96.00 95 ARG A CA 1
ATOM 763 C C . ARG A 1 95 ? 17.580 10.067 -21.928 1.00 96.00 95 ARG A C 1
ATOM 765 O O . ARG A 1 95 ? 17.792 10.479 -23.066 1.00 96.00 95 ARG A O 1
ATOM 772 N N . ARG A 1 96 ? 18.573 9.783 -21.079 1.00 95.81 96 ARG A N 1
ATOM 773 C CA . ARG A 1 96 ? 20.008 9.908 -21.412 1.00 95.81 96 ARG A CA 1
ATOM 774 C C . ARG A 1 96 ? 20.561 8.680 -22.139 1.00 95.81 96 ARG A C 1
ATOM 776 O O . ARG A 1 96 ? 21.640 8.734 -22.730 1.00 95.81 96 ARG A O 1
ATOM 783 N N . GLY A 1 97 ? 19.826 7.573 -22.109 1.00 92.88 97 GLY A N 1
ATOM 784 C CA . GLY A 1 97 ? 20.250 6.260 -22.571 1.00 92.88 97 GLY A CA 1
ATOM 785 C C . GLY A 1 97 ? 20.046 5.963 -24.057 1.00 92.88 97 GLY A C 1
ATOM 786 O O . GLY A 1 97 ? 20.192 4.807 -24.444 1.00 92.88 97 GLY A O 1
ATOM 787 N N . PHE A 1 98 ? 19.749 6.952 -24.907 1.00 85.88 98 PHE A N 1
ATOM 788 C CA . PHE A 1 98 ? 19.422 6.721 -26.325 1.00 85.88 98 PHE A CA 1
ATOM 789 C C . PHE A 1 98 ? 20.476 5.885 -27.075 1.00 85.88 98 PHE A C 1
ATOM 791 O O . PHE A 1 98 ? 20.138 4.970 -27.817 1.00 85.88 98 PHE A O 1
ATOM 798 N N . ARG A 1 99 ? 21.774 6.119 -26.817 1.00 91.19 99 ARG A N 1
ATOM 799 C CA . ARG A 1 99 ? 22.879 5.337 -27.418 1.00 91.19 99 ARG A CA 1
ATOM 800 C C . ARG A 1 99 ? 22.893 3.857 -27.009 1.00 91.19 99 ARG A C 1
ATOM 802 O O . ARG A 1 99 ? 23.573 3.064 -27.647 1.00 91.19 99 ARG A O 1
ATOM 809 N N . LYS A 1 100 ? 22.177 3.501 -25.941 1.00 91.94 100 LYS A N 1
ATOM 810 C CA . LYS A 1 100 ? 21.977 2.135 -25.441 1.00 91.94 100 LYS A CA 1
ATOM 811 C C . LYS A 1 100 ? 20.600 1.574 -25.834 1.00 91.94 100 LYS A C 1
ATOM 813 O O . LYS A 1 100 ? 20.157 0.608 -25.227 1.00 91.94 100 LYS A O 1
ATOM 818 N N . ASN A 1 101 ? 19.921 2.181 -26.814 1.00 93.19 101 ASN A N 1
ATOM 819 C CA . ASN A 1 101 ? 18.550 1.848 -27.223 1.00 93.19 101 ASN A CA 1
ATOM 820 C C . ASN A 1 101 ? 17.526 1.932 -26.077 1.00 93.19 101 ASN A C 1
ATOM 822 O O . ASN A 1 101 ? 16.557 1.175 -26.046 1.00 93.19 101 ASN A O 1
ATOM 826 N N . LEU A 1 102 ? 17.739 2.850 -25.130 1.00 95.75 102 LEU A N 1
ATOM 827 C CA . LEU A 1 102 ? 16.771 3.132 -24.077 1.00 95.75 102 LEU A CA 1
ATOM 828 C C . LEU A 1 102 ? 15.792 4.219 -24.533 1.00 95.75 102 LEU A C 1
ATOM 830 O O . LEU A 1 102 ? 16.202 5.234 -25.103 1.00 95.75 102 LEU A O 1
ATOM 834 N N . ARG A 1 103 ? 14.501 4.008 -24.268 1.00 95.88 103 ARG A N 1
ATOM 835 C CA . ARG A 1 103 ? 13.412 4.936 -24.583 1.00 95.88 103 ARG A CA 1
ATOM 836 C C . ARG A 1 103 ? 12.559 5.160 -23.342 1.00 95.88 103 ARG A C 1
ATOM 838 O O . ARG A 1 103 ? 11.962 4.226 -22.816 1.00 95.88 103 ARG A O 1
ATOM 845 N N . ALA A 1 104 ? 12.498 6.413 -22.901 1.00 96.12 104 ALA A N 1
ATOM 846 C CA . ALA A 1 104 ? 11.647 6.810 -21.790 1.00 96.12 104 ALA A CA 1
ATOM 847 C C . ALA A 1 104 ? 10.181 6.951 -22.237 1.00 96.12 104 ALA A C 1
ATOM 849 O O . ALA A 1 104 ? 9.939 7.506 -23.315 1.00 96.12 104 ALA A O 1
ATOM 850 N N . PRO A 1 105 ? 9.221 6.551 -21.389 1.00 96.06 105 PRO A N 1
ATOM 851 C CA . PRO A 1 105 ? 7.818 6.915 -21.538 1.00 96.06 105 PRO A CA 1
ATOM 852 C C . PRO A 1 105 ? 7.656 8.436 -21.611 1.00 96.06 105 PRO A C 1
ATOM 854 O O . PRO A 1 105 ? 8.237 9.179 -20.812 1.00 96.06 105 PRO A O 1
ATOM 857 N N . ALA A 1 106 ? 6.889 8.905 -22.596 1.00 94.12 106 ALA A N 1
ATOM 858 C CA . ALA A 1 106 ? 6.675 10.335 -22.825 1.00 94.12 106 ALA A CA 1
ATOM 859 C C . ALA A 1 106 ? 5.527 10.893 -21.972 1.00 94.12 106 ALA A C 1
ATOM 861 O O . ALA A 1 106 ? 5.476 12.097 -21.719 1.00 94.12 106 ALA A O 1
ATOM 862 N N . THR A 1 107 ? 4.626 10.022 -21.514 1.00 98.00 107 THR A N 1
ATOM 863 C CA . THR A 1 107 ? 3.450 10.399 -20.735 1.00 98.00 107 THR A CA 1
ATOM 864 C C . THR A 1 107 ? 3.584 9.902 -19.301 1.00 98.00 107 THR A C 1
ATOM 866 O O . THR A 1 107 ? 3.753 8.710 -19.054 1.00 98.00 107 THR A O 1
ATOM 869 N N . LEU A 1 108 ? 3.471 10.831 -18.354 1.00 97.75 108 LEU A N 1
ATOM 870 C CA . LEU A 1 108 ? 3.294 10.545 -16.934 1.00 97.75 108 LEU A CA 1
ATOM 871 C C . LEU A 1 108 ? 1.863 10.927 -16.559 1.00 97.75 108 LEU A C 1
ATOM 873 O O . LEU A 1 108 ? 1.399 12.008 -16.923 1.00 97.75 108 LEU A O 1
ATOM 877 N N . THR A 1 109 ? 1.138 10.044 -15.885 1.00 98.12 109 THR A N 1
ATOM 878 C CA . THR A 1 109 ? -0.274 10.261 -15.550 1.00 98.12 109 THR A CA 1
ATOM 879 C C . THR A 1 109 ? -0.550 9.862 -14.109 1.00 98.12 109 THR A C 1
ATOM 881 O O . THR A 1 109 ? -0.050 8.854 -13.624 1.00 98.12 109 THR A O 1
ATOM 884 N N . ASP A 1 110 ? -1.352 10.658 -13.411 1.00 98.38 110 ASP A N 1
ATOM 885 C CA . ASP A 1 110 ? -1.702 10.400 -12.018 1.00 98.38 110 ASP A CA 1
ATOM 886 C C . ASP A 1 110 ? -2.812 9.351 -11.916 1.00 98.38 110 ASP A C 1
ATOM 888 O O . ASP A 1 110 ? -3.930 9.615 -12.342 1.00 98.38 110 ASP A O 1
ATOM 892 N N . TRP A 1 111 ? -2.534 8.180 -11.331 1.00 98.38 111 TRP A N 1
ATOM 893 C CA . TRP A 1 111 ? -3.532 7.113 -11.183 1.00 98.38 111 TRP A CA 1
ATOM 894 C C . TRP A 1 111 ? -4.602 7.387 -10.115 1.00 98.38 111 TRP A C 1
ATOM 896 O O . TRP A 1 111 ? -5.624 6.692 -10.088 1.00 98.38 111 TRP A O 1
ATOM 906 N N . ARG A 1 112 ? -4.393 8.364 -9.219 1.00 98.62 112 ARG A N 1
ATOM 907 C CA . ARG A 1 112 ? -5.250 8.594 -8.042 1.00 98.62 112 ARG A CA 1
ATOM 908 C C . ARG A 1 112 ? -6.729 8.783 -8.376 1.00 98.62 112 ARG A C 1
ATOM 910 O O . ARG A 1 112 ? -7.528 8.148 -7.694 1.00 98.62 112 ARG A O 1
ATOM 917 N N . PRO A 1 113 ? -7.138 9.557 -9.402 1.00 98.50 113 PRO A N 1
ATOM 918 C CA . PRO A 1 113 ? -8.555 9.732 -9.719 1.00 98.50 113 PRO A CA 1
ATOM 919 C C . PRO A 1 113 ? -9.283 8.406 -9.968 1.00 98.50 113 PRO A C 1
ATOM 921 O O . PRO A 1 113 ? -10.352 8.185 -9.406 1.00 98.50 113 PRO A O 1
ATOM 924 N N . TRP A 1 114 ? -8.680 7.487 -10.730 1.00 98.25 114 TRP A N 1
ATOM 925 C CA . TRP A 1 114 ? -9.281 6.176 -10.992 1.00 98.25 114 TRP A CA 1
ATOM 926 C C . TRP A 1 114 ? -9.299 5.295 -9.747 1.00 98.25 114 TRP A C 1
ATOM 928 O O . TRP A 1 114 ? -10.333 4.711 -9.436 1.00 98.25 114 TRP A O 1
ATOM 938 N N . LEU A 1 115 ? -8.192 5.225 -8.997 1.00 98.12 115 LEU A N 1
ATOM 939 C CA . LEU A 1 115 ? -8.161 4.400 -7.787 1.00 98.12 115 LEU A CA 1
ATOM 940 C C . LEU A 1 115 ? -9.131 4.923 -6.716 1.00 98.12 115 LEU A C 1
ATOM 942 O O . LEU A 1 115 ? -9.745 4.137 -5.998 1.00 98.12 115 LEU A O 1
ATOM 946 N N . HIS A 1 116 ? -9.275 6.241 -6.589 1.00 98.50 116 HIS A N 1
ATOM 947 C CA . HIS A 1 116 ? -10.203 6.855 -5.643 1.00 98.50 116 HIS A CA 1
ATOM 948 C C . HIS A 1 116 ? -11.656 6.576 -6.024 1.00 98.50 116 HIS A C 1
ATOM 950 O O . HIS A 1 116 ? -12.441 6.243 -5.139 1.00 98.50 116 HIS A O 1
ATOM 956 N N . GLU A 1 117 ? -11.991 6.627 -7.315 1.00 98.50 117 GLU A N 1
ATOM 95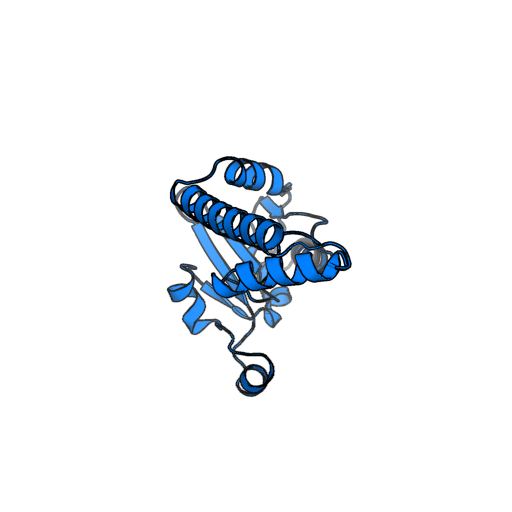7 C CA . GLU A 1 117 ? -13.313 6.232 -7.809 1.00 98.50 117 GLU A CA 1
ATOM 958 C C . GLU A 1 117 ? -13.583 4.745 -7.539 1.00 98.50 117 GLU A C 1
ATOM 960 O O . GLU A 1 117 ? -14.635 4.391 -7.015 1.00 98.50 117 GLU A O 1
ATOM 965 N N . MET A 1 118 ? -12.606 3.863 -7.784 1.00 98.31 118 MET A N 1
ATOM 966 C CA . MET A 1 118 ? -12.731 2.439 -7.442 1.00 98.31 118 MET A CA 1
ATOM 967 C C . MET A 1 118 ? -12.980 2.236 -5.941 1.00 98.31 118 MET A C 1
ATOM 969 O O . MET A 1 118 ? -13.864 1.479 -5.564 1.00 98.31 118 MET A O 1
ATOM 973 N N . ARG A 1 119 ? -12.255 2.955 -5.073 1.00 98.19 119 ARG A N 1
ATOM 974 C CA . ARG A 1 119 ? -12.424 2.898 -3.607 1.00 98.19 119 ARG A CA 1
ATOM 975 C C . ARG A 1 119 ? -13.703 3.580 -3.114 1.00 98.19 119 ARG A C 1
ATOM 977 O O . ARG A 1 119 ? -14.079 3.411 -1.947 1.00 98.19 119 ARG A O 1
ATOM 984 N N . LEU A 1 120 ? -14.368 4.389 -3.939 1.00 98.38 120 LEU A N 1
ATOM 985 C CA . LEU A 1 120 ? -15.627 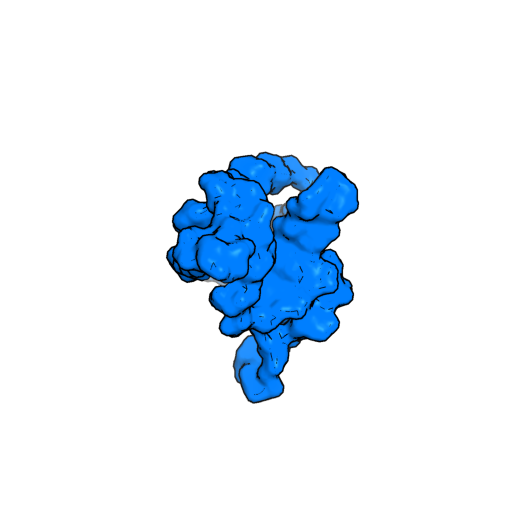5.041 -3.582 1.00 98.38 120 LEU A CA 1
ATOM 986 C C . LEU A 1 120 ? -16.754 4.009 -3.462 1.00 98.38 120 LEU A C 1
ATOM 988 O O . LEU A 1 120 ? -17.521 4.067 -2.495 1.00 98.38 120 LEU A O 1
ATOM 992 N N . PHE A 1 121 ? -16.788 3.029 -4.363 1.00 98.31 121 PHE A N 1
ATOM 993 C CA . PHE A 1 121 ? -17.779 1.956 -4.393 1.00 98.31 121 PHE A CA 1
ATOM 994 C C . PHE A 1 121 ? -17.228 0.693 -3.731 1.00 98.31 121 PHE A C 1
ATOM 996 O O . PHE A 1 121 ? -16.271 0.100 -4.207 1.00 98.31 121 PHE A O 1
ATOM 1003 N N . LYS A 1 122 ? -17.832 0.289 -2.612 1.00 98.44 122 LYS A N 1
ATOM 1004 C CA . LYS A 1 122 ? -17.324 -0.813 -1.784 1.00 98.44 122 LYS A CA 1
ATOM 1005 C C . LYS A 1 122 ? -17.856 -2.143 -2.301 1.00 98.44 122 LYS A C 1
ATOM 1007 O O . LYS A 1 122 ? -19.041 -2.238 -2.631 1.00 98.44 122 LYS A O 1
ATOM 1012 N N . SER A 1 123 ? -17.015 -3.172 -2.298 1.00 98.56 123 SER A N 1
ATOM 1013 C CA . SER A 1 123 ? -17.466 -4.550 -2.489 1.00 98.56 123 SER A CA 1
ATOM 1014 C C . SER A 1 123 ? -18.284 -5.043 -1.286 1.00 98.56 123 SER A C 1
ATOM 1016 O O . SER A 1 123 ? -18.314 -4.419 -0.220 1.00 98.56 123 SER A O 1
ATOM 1018 N N . ALA A 1 124 ? -18.949 -6.191 -1.433 1.00 98.56 124 ALA A N 1
ATOM 1019 C CA . ALA A 1 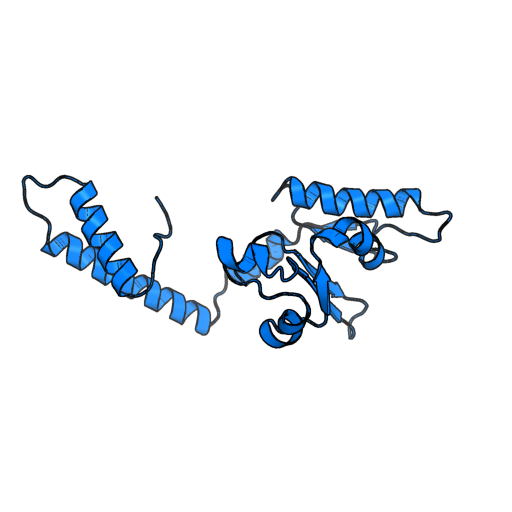124 ? -19.680 -6.813 -0.331 1.00 98.56 124 ALA A CA 1
ATOM 1020 C C . ALA A 1 124 ? -18.752 -7.171 0.847 1.00 98.56 124 ALA A C 1
ATOM 1022 O O . ALA A 1 124 ? -19.112 -6.965 2.006 1.00 98.56 124 ALA A O 1
ATOM 1023 N N . GLU A 1 125 ? -17.541 -7.645 0.551 1.00 98.50 125 GLU A N 1
ATOM 1024 C CA . GLU A 1 125 ? -16.510 -7.990 1.532 1.00 98.50 125 GLU A CA 1
ATOM 1025 C C . GLU A 1 125 ? -16.019 -6.750 2.292 1.00 98.50 125 GLU A C 1
ATOM 1027 O O . GLU A 1 125 ? -15.863 -6.787 3.514 1.00 98.50 125 GLU A O 1
ATOM 1032 N N . GLU A 1 126 ? -15.825 -5.625 1.596 1.00 98.44 126 GLU A N 1
ATOM 1033 C CA . GLU A 1 126 ? -15.454 -4.355 2.229 1.00 98.44 126 GLU A CA 1
ATOM 1034 C C . GLU A 1 126 ? -16.575 -3.814 3.123 1.00 98.44 126 GLU A C 1
ATOM 1036 O O . GLU A 1 126 ? -16.309 -3.345 4.231 1.00 98.44 126 GLU A O 1
ATOM 1041 N N . ILE A 1 127 ? -17.836 -3.913 2.687 1.00 98.62 127 ILE A N 1
ATOM 1042 C CA . ILE A 1 127 ? -18.994 -3.527 3.507 1.00 98.62 127 ILE A CA 1
ATOM 1043 C C . ILE A 1 127 ? -19.061 -4.379 4.780 1.00 98.62 127 ILE A C 1
ATOM 1045 O O . ILE A 1 127 ? -19.361 -3.841 5.845 1.00 98.62 127 ILE A O 1
ATOM 1049 N N . GLU A 1 128 ? -18.755 -5.677 4.704 1.00 98.62 128 GLU A N 1
ATOM 1050 C CA . GLU A 1 128 ? -18.697 -6.546 5.885 1.00 98.62 128 GLU A CA 1
ATOM 1051 C C . GLU A 1 128 ? -17.608 -6.111 6.866 1.00 98.62 128 GLU A C 1
ATOM 1053 O O . GLU A 1 128 ? -17.863 -5.964 8.064 1.00 98.62 128 GLU A O 1
ATOM 1058 N N . ALA A 1 129 ? -16.409 -5.814 6.363 1.00 98.12 129 ALA A N 1
ATOM 1059 C CA . ALA A 1 129 ? -15.327 -5.298 7.193 1.00 98.12 129 ALA A CA 1
ATOM 1060 C C . ALA A 1 129 ? -15.703 -3.963 7.866 1.00 98.12 129 ALA A C 1
ATOM 1062 O O . ALA A 1 129 ? -15.461 -3.778 9.062 1.00 98.12 129 ALA A O 1
ATOM 1063 N N . ILE A 1 130 ? -16.347 -3.049 7.131 1.00 98.44 130 ILE A N 1
ATOM 1064 C CA . ILE A 1 130 ? -16.815 -1.758 7.659 1.00 98.44 130 ILE A CA 1
ATOM 1065 C C . ILE A 1 130 ? -17.930 -1.953 8.691 1.00 98.44 130 ILE A C 1
ATOM 1067 O O . ILE A 1 130 ? -17.914 -1.294 9.732 1.00 98.44 130 ILE A O 1
ATOM 1071 N N . ARG A 1 131 ? -18.875 -2.874 8.456 1.00 98.69 131 ARG A N 1
ATOM 1072 C CA . ARG A 1 131 ? -19.922 -3.218 9.431 1.00 98.69 131 ARG A CA 1
ATOM 1073 C C . ARG A 1 131 ? -19.298 -3.691 10.732 1.00 98.69 131 ARG A C 1
ATOM 1075 O O . ARG A 1 131 ? -19.651 -3.183 11.794 1.00 98.69 131 ARG A O 1
ATOM 1082 N N . ARG A 1 132 ? -18.321 -4.596 10.645 1.00 98.50 132 ARG A N 1
ATOM 1083 C CA . ARG A 1 132 ? -17.617 -5.096 11.822 1.00 98.50 132 ARG A CA 1
ATOM 1084 C C . ARG A 1 132 ? -16.874 -3.987 12.567 1.00 98.50 132 ARG A C 1
ATOM 1086 O O . ARG A 1 132 ? -16.923 -3.950 13.795 1.00 98.50 132 ARG A O 1
ATOM 1093 N N . ALA A 1 133 ? -16.222 -3.071 11.851 1.00 98.50 133 ALA A N 1
ATOM 1094 C CA . ALA A 1 133 ? -15.599 -1.900 12.465 1.00 98.50 133 ALA A CA 1
ATOM 1095 C C . ALA A 1 133 ? -16.637 -1.032 13.201 1.00 98.50 133 ALA A C 1
ATOM 1097 O O . ALA A 1 133 ? -16.421 -0.672 14.356 1.00 98.50 133 ALA A O 1
ATOM 1098 N N . GLY A 1 134 ? -17.796 -0.781 12.582 1.00 98.56 134 GLY A N 1
ATOM 1099 C CA . GLY A 1 134 ? -18.905 -0.042 13.190 1.00 98.56 134 GLY A CA 1
ATOM 1100 C C . GLY A 1 134 ? -19.473 -0.706 14.449 1.00 98.56 134 GLY A C 1
ATOM 1101 O O . GLY A 1 134 ? -19.723 -0.020 15.438 1.00 98.56 134 GLY A O 1
ATOM 1102 N N . GLU A 1 135 ? -19.621 -2.034 14.458 1.00 98.75 135 GLU A N 1
ATOM 1103 C CA . GLU A 1 135 ? -20.033 -2.794 15.649 1.00 98.75 135 GLU A CA 1
ATOM 1104 C C . GLU A 1 135 ? -19.046 -2.621 16.807 1.00 98.75 135 GLU A C 1
ATOM 1106 O O . GLU A 1 135 ? -19.452 -2.324 17.931 1.00 98.75 135 GLU A O 1
ATOM 1111 N N . ILE A 1 136 ? -17.746 -2.769 16.530 1.00 98.75 136 ILE A N 1
ATOM 1112 C CA . ILE A 1 136 ? -16.684 -2.592 17.528 1.00 98.75 136 ILE A CA 1
ATOM 1113 C C . ILE A 1 136 ? -16.717 -1.159 18.081 1.00 98.75 136 ILE A C 1
ATOM 1115 O O . ILE A 1 136 ? -16.659 -0.964 19.298 1.00 98.75 136 ILE A O 1
ATOM 1119 N N . SER A 1 137 ? -16.884 -0.157 17.212 1.00 98.62 137 SER A N 1
ATOM 1120 C CA . SER A 1 137 ? -17.036 1.243 17.616 1.00 98.62 137 SER A CA 1
ATOM 1121 C C . SER A 1 137 ? -18.263 1.477 18.497 1.00 98.62 137 SER A C 1
ATOM 1123 O O . SER A 1 137 ? -18.153 2.114 19.546 1.00 98.62 137 SER A O 1
ATOM 1125 N N . ALA A 1 138 ? -19.420 0.922 18.133 1.00 98.75 138 ALA A N 1
ATOM 1126 C CA . ALA A 1 138 ? -20.645 1.047 18.918 1.00 98.75 138 ALA A CA 1
ATOM 1127 C C . ALA A 1 138 ? -20.506 0.420 20.316 1.00 98.75 138 ALA A C 1
ATOM 1129 O O . ALA A 1 138 ? -20.944 1.013 21.310 1.00 98.75 138 ALA A O 1
ATOM 1130 N N . MET A 1 139 ? -19.856 -0.744 20.415 1.00 98.75 139 MET A N 1
ATOM 1131 C CA . MET A 1 139 ? -19.555 -1.389 21.697 1.00 98.75 139 MET A CA 1
ATOM 1132 C C . MET A 1 139 ? -18.651 -0.515 22.572 1.00 98.75 139 MET A C 1
ATOM 1134 O O . MET A 1 139 ? -18.947 -0.319 23.753 1.00 98.75 139 MET A O 1
ATOM 1138 N N . ALA A 1 140 ? -17.602 0.074 21.995 1.00 98.56 140 ALA A N 1
ATOM 1139 C CA . ALA A 1 140 ? -16.677 0.949 22.712 1.00 98.56 140 ALA A CA 1
ATOM 1140 C C . ALA A 1 140 ? -17.357 2.218 23.248 1.00 98.56 140 ALA A C 1
ATOM 1142 O O . ALA A 1 140 ? -17.202 2.556 24.423 1.00 98.56 140 ALA A O 1
ATOM 1143 N N . HIS A 1 141 ? -18.181 2.883 22.432 1.00 98.69 141 HIS A N 1
ATOM 1144 C CA . HIS A 1 141 ? -18.955 4.044 22.879 1.00 98.69 141 HIS A CA 1
ATOM 1145 C C . HIS A 1 141 ? -19.981 3.674 23.958 1.00 98.69 141 HIS A C 1
ATOM 1147 O O . HIS A 1 141 ? -20.124 4.391 24.950 1.00 98.69 141 HIS A O 1
ATOM 1153 N N . THR A 1 142 ? -20.657 2.530 23.815 1.00 98.75 142 THR A N 1
ATOM 1154 C CA . THR A 1 142 ? -21.584 2.017 24.837 1.00 98.75 142 THR A CA 1
ATOM 1155 C C . THR A 1 142 ? -20.867 1.776 26.162 1.00 98.75 142 THR A C 1
ATOM 1157 O O . THR A 1 142 ? -21.350 2.191 27.217 1.00 98.75 142 THR A O 1
ATOM 1160 N N . ARG A 1 143 ? -19.678 1.169 26.117 1.00 98.56 143 ARG A N 1
ATOM 1161 C CA . ARG A 1 143 ? -18.834 0.955 27.293 1.00 98.56 143 ARG A CA 1
ATOM 1162 C C . ARG A 1 143 ? -18.430 2.273 27.950 1.00 98.56 143 ARG A C 1
ATOM 1164 O O . ARG A 1 143 ? -18.572 2.398 29.165 1.00 98.56 143 ARG A O 1
ATOM 1171 N N . ALA A 1 144 ? -17.979 3.258 27.176 1.00 98.56 144 ALA A N 1
ATOM 1172 C CA . ALA A 1 144 ? -17.620 4.573 27.703 1.00 98.56 144 ALA A CA 1
ATOM 1173 C C . ALA A 1 144 ? -18.803 5.231 28.437 1.00 98.56 144 ALA A C 1
ATOM 1175 O O . ALA A 1 144 ? -18.644 5.694 29.568 1.00 98.56 144 ALA A O 1
ATOM 1176 N N . MET A 1 145 ? -20.010 5.182 27.858 1.00 98.62 145 MET A N 1
ATOM 1177 C CA . MET A 1 145 ? -21.231 5.682 28.507 1.00 98.62 145 MET A CA 1
ATOM 1178 C C . MET A 1 145 ? -21.539 4.949 29.821 1.00 98.62 145 MET A C 1
ATOM 1180 O O . MET A 1 145 ? -21.867 5.582 30.821 1.00 98.62 145 MET A O 1
ATOM 1184 N N . GLN A 1 146 ? -21.392 3.621 29.857 1.00 98.62 146 GLN A N 1
ATOM 1185 C CA . GLN A 1 146 ? -21.618 2.825 31.070 1.00 98.62 146 GLN A CA 1
ATOM 1186 C C . GLN A 1 146 ? -20.594 3.119 32.178 1.00 98.62 146 GLN A C 1
ATOM 1188 O O . GLN A 1 146 ? -20.933 3.058 33.367 1.00 98.62 146 GLN A O 1
ATOM 1193 N N . LYS A 1 147 ? -19.347 3.431 31.803 1.00 98.44 147 LYS A N 1
ATOM 1194 C CA . LYS A 1 147 ? -18.225 3.686 32.719 1.00 98.44 147 LYS A CA 1
ATOM 1195 C C . LYS A 1 147 ? -18.162 5.121 33.233 1.00 98.44 147 LYS A C 1
ATOM 1197 O O . LYS A 1 147 ? -17.683 5.321 34.343 1.00 98.44 147 LYS A O 1
ATOM 1202 N N . CYS A 1 148 ? -18.676 6.087 32.477 1.00 98.38 148 CYS A N 1
ATOM 1203 C CA . CYS A 1 148 ? -18.612 7.508 32.809 1.00 98.38 148 CYS A CA 1
ATOM 1204 C C . CYS A 1 148 ? -19.227 7.836 34.176 1.00 98.38 148 CYS A C 1
ATOM 1206 O O . CYS A 1 148 ? -20.372 7.478 34.467 1.00 98.38 148 CYS A O 1
ATOM 1208 N N . ARG A 1 149 ? -18.468 8.537 35.022 1.00 98.50 149 ARG A N 1
ATOM 1209 C CA . ARG A 1 149 ? -18.895 9.048 36.330 1.00 98.50 149 ARG A CA 1
ATOM 1210 C C . ARG A 1 149 ? -18.329 10.457 36.551 1.00 98.50 149 ARG A C 1
ATOM 1212 O O . ARG A 1 149 ? -17.222 10.735 36.087 1.00 98.50 149 ARG A O 1
ATOM 1219 N N . PRO A 1 150 ? -19.041 11.339 37.279 1.00 98.31 150 PRO A N 1
ATOM 1220 C CA . PRO A 1 150 ? -18.487 12.625 37.691 1.00 98.31 150 PRO A CA 1
ATOM 1221 C C . PRO A 1 150 ? -17.157 12.453 38.435 1.00 98.31 150 PRO A C 1
ATOM 1223 O O . PRO A 1 150 ? -17.017 11.544 39.252 1.00 98.31 150 PRO A O 1
ATOM 1226 N N . GLY A 1 151 ? -16.194 13.332 38.153 1.00 98.19 151 GLY A N 1
ATOM 1227 C CA . GLY A 1 151 ? -14.842 13.274 38.719 1.00 98.19 151 GLY A CA 1
ATOM 1228 C C . GLY A 1 151 ? -13.826 12.489 37.883 1.00 98.19 151 GLY A C 1
ATOM 1229 O O . GLY A 1 151 ? -12.652 12.475 38.240 1.00 98.19 151 GLY A O 1
ATOM 1230 N N . MET A 1 152 ? -14.244 11.868 36.775 1.00 98.50 152 MET A N 1
ATOM 1231 C CA . MET A 1 152 ? -13.320 11.297 35.792 1.00 98.50 152 MET A CA 1
ATOM 1232 C C . MET A 1 152 ? -12.727 12.374 34.878 1.00 98.50 152 MET A C 1
ATOM 1234 O O . MET A 1 152 ? -13.378 13.371 34.568 1.00 98.50 152 MET A O 1
ATOM 1238 N N . PHE A 1 153 ? -11.514 12.127 34.394 1.00 98.56 153 PHE A N 1
ATOM 1239 C CA . PHE A 1 153 ? -10.900 12.865 33.295 1.00 98.56 153 PHE A CA 1
ATOM 1240 C C . PHE A 1 153 ? -11.295 12.274 31.938 1.00 98.56 153 PHE A C 1
ATOM 1242 O O . PHE A 1 153 ? -11.560 11.077 31.817 1.00 98.56 153 PHE A O 1
ATOM 1249 N N . GLU A 1 154 ? -11.258 13.100 30.894 1.00 98.38 154 GLU A N 1
ATOM 1250 C CA . GLU A 1 154 ? -11.625 12.723 29.521 1.00 98.38 154 GLU A CA 1
ATOM 1251 C C . GLU A 1 154 ? -10.798 11.537 28.993 1.00 98.38 154 GLU A C 1
ATOM 1253 O O . GLU A 1 154 ? -11.363 10.573 28.473 1.00 98.38 154 GLU A O 1
ATOM 1258 N N . TYR A 1 155 ? -9.481 11.528 29.238 1.00 98.06 155 TYR A N 1
ATOM 1259 C CA . TYR A 1 155 ? -8.584 10.443 28.810 1.00 98.06 155 TYR A CA 1
ATOM 1260 C C . TYR A 1 155 ? -8.923 9.082 29.444 1.00 98.06 155 TYR A C 1
ATOM 1262 O O . TYR A 1 155 ? -8.530 8.033 28.937 1.00 98.06 155 TYR A O 1
ATOM 1270 N N . GLN A 1 156 ? -9.650 9.055 30.568 1.00 98.56 156 GLN A N 1
ATOM 1271 C CA . GLN A 1 156 ? -10.074 7.787 31.167 1.00 98.56 156 GLN A CA 1
ATOM 1272 C C . GLN A 1 156 ? -11.153 7.119 30.310 1.00 98.56 156 GLN A C 1
ATOM 1274 O O . GLN A 1 156 ? -11.165 5.897 30.194 1.00 98.56 156 GLN A O 1
ATOM 1279 N N . LEU A 1 157 ? -12.026 7.904 29.670 1.00 98.50 157 LEU A N 1
ATOM 1280 C CA . LEU A 1 157 ? -13.010 7.379 28.721 1.00 98.50 157 LEU A CA 1
ATOM 1281 C C . LEU A 1 157 ? -12.360 6.980 27.396 1.00 98.50 157 LEU A C 1
ATOM 1283 O O . LEU A 1 157 ? -12.738 5.957 26.830 1.00 98.50 157 LEU A O 1
ATOM 1287 N N . GLU A 1 158 ? -11.352 7.728 26.942 1.00 98.31 158 GLU A N 1
ATOM 1288 C CA . GLU A 1 158 ? -10.504 7.315 25.819 1.00 98.31 158 GLU A CA 1
ATOM 1289 C C . GLU A 1 158 ? -9.880 5.936 26.088 1.00 98.31 158 GLU A C 1
ATOM 1291 O O . GLU A 1 158 ? -9.987 5.033 25.259 1.00 98.31 158 GLU A O 1
ATOM 1296 N N . GLY A 1 159 ? -9.329 5.720 27.289 1.00 98.12 159 GLY A N 1
ATOM 1297 C CA . GLY A 1 159 ? -8.785 4.425 27.700 1.00 98.12 159 GLY A CA 1
ATOM 1298 C C . GLY A 1 159 ? -9.812 3.284 27.660 1.00 98.12 159 GLY A C 1
ATOM 1299 O O . GLY A 1 159 ? -9.492 2.186 27.203 1.00 98.12 159 GLY A O 1
ATOM 1300 N N . GLU A 1 160 ? -11.056 3.531 28.083 1.00 98.44 160 GLU A N 1
ATOM 1301 C CA . GLU A 1 160 ? -12.142 2.543 27.985 1.00 98.44 160 GLU A CA 1
ATOM 1302 C C . GLU A 1 160 ? -12.490 2.206 26.524 1.00 98.44 160 GLU A C 1
ATOM 1304 O O . GLU A 1 160 ? -12.731 1.037 26.210 1.00 98.44 160 GLU A O 1
ATOM 1309 N N . ILE A 1 161 ? -12.475 3.202 25.630 1.00 98.50 161 ILE A N 1
ATOM 1310 C CA . ILE A 1 161 ? -12.725 3.027 24.191 1.00 98.50 161 ILE A CA 1
ATOM 1311 C C . ILE A 1 161 ? -11.606 2.207 23.541 1.00 98.50 161 ILE A C 1
ATOM 1313 O O . ILE A 1 161 ? -11.878 1.178 22.919 1.00 98.50 161 ILE A O 1
ATOM 1317 N N . LEU A 1 162 ? -10.347 2.621 23.722 1.00 98.31 162 LEU A N 1
ATOM 1318 C CA . LEU A 1 162 ? -9.184 1.953 23.130 1.00 98.31 162 LEU A CA 1
ATOM 1319 C C . LEU A 1 162 ? -9.047 0.512 23.627 1.00 98.31 162 LEU A C 1
ATOM 1321 O O . LEU A 1 162 ? -8.742 -0.394 22.849 1.00 98.31 162 LEU A O 1
ATOM 1325 N N . HIS A 1 163 ? -9.332 0.273 24.909 1.00 98.31 163 HIS A N 1
ATOM 1326 C CA . HIS A 1 163 ? -9.372 -1.079 25.449 1.00 98.31 163 HIS A CA 1
ATOM 1327 C C . HIS A 1 163 ? -10.419 -1.943 24.727 1.00 98.31 163 HIS A C 1
ATOM 1329 O O . HIS A 1 163 ? -10.152 -3.110 24.424 1.00 98.31 163 HIS A O 1
ATOM 1335 N N . GLU A 1 164 ? -11.623 -1.420 24.476 1.00 98.50 164 GLU A N 1
ATOM 1336 C CA . GLU A 1 164 ? -12.666 -2.185 23.785 1.00 98.50 164 GLU A CA 1
ATOM 1337 C C . GLU A 1 164 ? -12.276 -2.498 22.336 1.00 98.50 164 GLU A C 1
ATOM 1339 O O . GLU A 1 164 ? -12.463 -3.631 21.891 1.00 98.50 164 GLU A O 1
ATOM 1344 N N . PHE A 1 165 ? -11.637 -1.561 21.629 1.00 98.50 165 PHE A N 1
ATOM 1345 C CA . PHE A 1 165 ? -11.104 -1.815 20.286 1.00 98.50 165 PHE A CA 1
ATOM 1346 C C . PHE A 1 165 ? -10.100 -2.976 20.283 1.00 98.50 165 PHE A C 1
ATOM 1348 O O . PHE A 1 165 ? -10.265 -3.946 19.532 1.00 98.50 165 PHE A O 1
ATOM 1355 N N . ILE A 1 166 ? -9.105 -2.928 21.177 1.00 97.81 166 ILE A N 1
ATOM 1356 C CA . ILE A 1 166 ? -8.042 -3.940 21.272 1.00 97.81 166 ILE A CA 1
ATOM 1357 C C . ILE A 1 166 ? -8.622 -5.323 21.576 1.00 97.81 166 ILE A C 1
ATOM 1359 O O . ILE A 1 166 ? -8.202 -6.311 20.968 1.00 97.81 166 ILE A O 1
ATOM 1363 N N . ARG A 1 167 ? -9.620 -5.408 22.466 1.00 97.44 1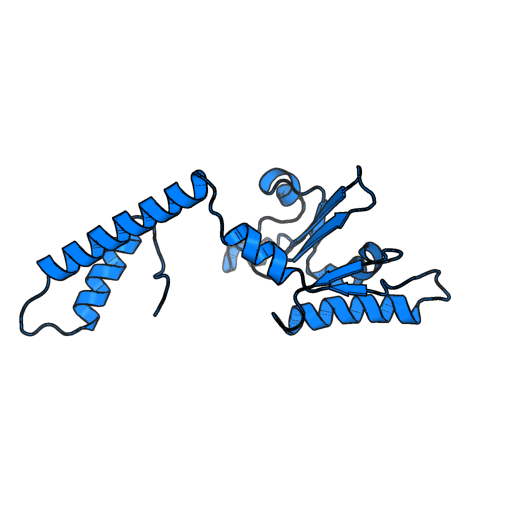67 ARG A N 1
ATOM 1364 C CA . ARG A 1 167 ? -10.294 -6.671 22.808 1.00 97.44 167 ARG A CA 1
ATOM 1365 C C . ARG A 1 167 ? -10.933 -7.347 21.590 1.00 97.44 167 ARG A C 1
ATOM 1367 O O . ARG A 1 167 ? -11.022 -8.573 21.557 1.00 97.44 167 ARG A O 1
ATOM 1374 N N . HIS A 1 168 ? -11.352 -6.571 20.592 1.00 97.88 168 HIS A N 1
ATOM 1375 C CA . HIS A 1 168 ? -11.915 -7.074 19.339 1.00 97.88 168 HIS A CA 1
ATOM 1376 C C . HIS A 1 168 ? -10.900 -7.192 18.193 1.00 97.88 168 HIS A C 1
ATOM 1378 O O . HIS A 1 168 ? -11.293 -7.449 17.057 1.00 97.88 168 HIS A O 1
ATOM 1384 N N . GLY A 1 169 ? -9.603 -7.039 18.476 1.00 96.94 169 GLY A N 1
ATOM 1385 C CA . GLY A 1 169 ? -8.530 -7.146 17.486 1.00 96.94 169 GLY A CA 1
ATOM 1386 C C . GLY A 1 169 ? -8.273 -5.868 16.681 1.00 96.94 169 GLY A C 1
ATOM 1387 O O . GLY A 1 169 ? -7.354 -5.849 15.863 1.00 96.94 169 GLY A O 1
ATOM 1388 N N . ALA A 1 170 ? -9.014 -4.784 16.931 1.00 97.38 170 ALA A N 1
ATOM 1389 C CA . ALA A 1 170 ? -8.774 -3.474 16.331 1.00 97.38 170 ALA A CA 1
ATOM 1390 C C . ALA A 1 170 ? -7.738 -2.712 17.173 1.00 97.38 170 ALA A C 1
ATOM 1392 O O . ALA A 1 170 ? -8.065 -2.002 18.116 1.00 97.38 170 ALA A O 1
ATOM 1393 N N . ARG A 1 171 ? -6.450 -2.916 16.884 1.00 95.88 171 ARG A N 1
ATOM 1394 C CA . ARG A 1 171 ? -5.357 -2.414 17.741 1.00 95.88 171 ARG A CA 1
ATOM 1395 C C . ARG A 1 171 ? -5.186 -0.896 17.749 1.00 95.88 171 ARG A C 1
ATOM 1397 O O . ARG A 1 171 ? -4.617 -0.378 18.704 1.00 95.88 171 ARG A O 1
ATOM 1404 N N . PHE A 1 172 ? -5.603 -0.217 16.688 1.00 96.19 172 PHE A N 1
ATOM 1405 C CA . PHE A 1 172 ? -5.343 1.204 16.488 1.00 96.19 172 PHE A CA 1
ATOM 1406 C C . PHE A 1 172 ? -6.651 1.935 16.170 1.00 96.19 172 PHE A C 1
ATOM 1408 O O . PHE A 1 172 ? -7.465 1.386 15.420 1.00 96.19 172 PHE A O 1
ATOM 1415 N N . PRO A 1 173 ? -6.865 3.144 16.719 1.00 96.94 173 PRO A N 1
ATOM 1416 C CA . PRO A 1 173 ? -7.965 3.998 16.293 1.00 96.94 173 PRO A CA 1
ATOM 1417 C C . PRO A 1 173 ? -7.729 4.494 14.858 1.00 96.94 173 PRO A C 1
ATOM 1419 O O . PRO A 1 173 ? -6.597 4.539 14.376 1.00 96.94 173 PRO A O 1
ATOM 1422 N N . ALA A 1 174 ? -8.806 4.868 14.165 1.00 96.50 174 ALA A N 1
ATOM 1423 C CA . ALA A 1 174 ? -8.724 5.382 12.794 1.00 96.50 174 ALA A CA 1
ATOM 1424 C C . ALA A 1 174 ? -8.283 6.859 12.723 1.00 96.50 174 ALA A C 1
ATOM 1426 O O . ALA A 1 174 ? -7.861 7.319 11.665 1.00 96.50 174 ALA A O 1
ATOM 1427 N N . TYR A 1 175 ? -8.404 7.592 13.831 1.00 93.81 175 TYR A N 1
ATOM 1428 C CA . TYR A 1 175 ? -8.049 9.003 13.981 1.00 93.81 175 TYR A CA 1
ATOM 1429 C C . TYR A 1 175 ? -7.643 9.284 15.435 1.00 93.81 175 TYR A C 1
ATOM 1431 O O . TYR A 1 175 ? -8.046 8.538 16.330 1.00 93.81 175 TYR A O 1
ATOM 1439 N N . ASN A 1 176 ? -6.866 10.350 15.642 1.00 64.31 176 ASN A N 1
ATOM 1440 C CA . ASN A 1 176 ? -6.448 10.866 16.949 1.00 64.31 176 ASN A CA 1
ATOM 1441 C C . ASN A 1 176 ? -6.814 12.346 17.053 1.00 64.31 176 ASN A C 1
ATOM 1443 O O . ASN A 1 176 ? -6.637 13.044 16.026 1.00 64.31 176 ASN A O 1
#

Secondary structure (DSSP, 8-state):
---SS-EEEEEE-SSS-EEEEEEEPPP-HHHHHHH----HHHHHHHHHT-SEEEEGGGHHHHHHHHHTT-SEEE--TTS-HHHHHHHHHHHHHHHH-GGGT----SEEE--HHHHHHHHHS--HHHHHHHHHHHHHHHHHHHHHHHH--TT--HHHHHHHHHHHHHHTT--S-S--

pLDDT: mean 96.58, std 3.94, range [64.31, 98.75]

Radius of gyration: 22.47 Å; chains: 1; bounding box: 44×32×66 Å